Protein AF-A0A9P6PYX2-F1 (afdb_monomer)

Sequence (167 aa):
MPRIVSRSTISSSDNQEEARGGLHSYYCLCSEFLLVIDTTLDALPRRQSDNAYIVANATRTYNLHAARGDDKIVKRGEDKFEKQYRLYCQRCNAWIAYEVTPHLKGGPYTYIVQGALSEVQGVPHEDWELDLKGEIVSRQQAGPSNKEERAMDVDQDIGSSSSSSQR

InterPro domains:
  IPR029704 STEEP-like [PTHR46355] (1-126)
  IPR057965 STEEP1 domain [PF25809] (20-125)

Mean predicted aligned error: 15.38 Å

Organism: NCBI:txid1343610

Structure (mmCIF, N/CA/C/O backbone):
data_AF-A0A9P6PYX2-F1
#
_entry.id   AF-A0A9P6PYX2-F1
#
loop_
_atom_site.group_PDB
_atom_site.id
_atom_site.type_symbol
_atom_site.label_atom_id
_atom_site.label_alt_id
_atom_site.label_comp_id
_atom_site.label_asym_id
_atom_site.label_entity_id
_atom_site.label_seq_id
_atom_site.pdbx_PDB_ins_code
_atom_site.Cartn_x
_atom_site.Cartn_y
_atom_site.Cartn_z
_atom_site.occupancy
_atom_site.B_iso_or_equiv
_atom_site.auth_seq_id
_atom_site.auth_comp_id
_atom_site.auth_asym_id
_atom_site.auth_atom_id
_atom_site.pdbx_PDB_model_num
ATOM 1 N N . MET A 1 1 ? 2.022 3.613 -55.254 1.00 55.16 1 MET A N 1
ATOM 2 C CA . MET A 1 1 ? 1.574 2.933 -54.017 1.00 55.16 1 MET A CA 1
ATOM 3 C C . MET A 1 1 ? 2.677 3.060 -52.976 1.00 55.16 1 MET A C 1
ATOM 5 O O . MET A 1 1 ? 3.760 2.548 -53.244 1.00 55.16 1 MET A O 1
ATOM 9 N N . PRO A 1 2 ? 2.483 3.772 -51.854 1.00 58.81 2 PRO A N 1
ATOM 10 C CA . PRO A 1 2 ? 3.523 3.876 -50.838 1.00 58.81 2 PRO A CA 1
ATOM 11 C C . PRO A 1 2 ? 3.524 2.613 -49.967 1.00 58.81 2 PRO A C 1
ATOM 13 O O . PRO A 1 2 ? 2.477 2.174 -49.492 1.00 58.81 2 PRO A O 1
ATOM 16 N N . ARG A 1 3 ? 4.699 2.000 -49.791 1.00 53.25 3 ARG A N 1
ATOM 17 C CA . ARG A 1 3 ? 4.885 0.833 -48.922 1.00 53.25 3 ARG A CA 1
ATOM 18 C C . ARG A 1 3 ? 4.866 1.274 -47.461 1.00 53.25 3 ARG A C 1
ATOM 20 O O . ARG A 1 3 ? 5.704 2.066 -47.042 1.00 53.25 3 ARG A O 1
ATOM 27 N N . ILE A 1 4 ? 3.922 0.729 -46.699 1.00 68.12 4 ILE A N 1
ATOM 28 C CA . ILE A 1 4 ? 3.884 0.843 -45.241 1.00 68.12 4 ILE A CA 1
ATOM 29 C C . ILE A 1 4 ? 5.079 0.069 -44.679 1.00 68.12 4 ILE A C 1
ATOM 31 O O . ILE A 1 4 ? 5.189 -1.138 -44.879 1.00 68.12 4 ILE A O 1
ATOM 35 N N . VAL A 1 5 ? 5.967 0.771 -43.978 1.00 58.06 5 VAL A N 1
ATOM 36 C CA . VAL A 1 5 ? 6.974 0.168 -43.103 1.00 58.06 5 VAL A CA 1
ATOM 37 C C . VAL A 1 5 ? 6.553 0.434 -41.664 1.00 58.06 5 VAL A C 1
ATOM 39 O O . VAL A 1 5 ? 6.601 1.562 -41.176 1.00 58.06 5 VAL A O 1
ATOM 42 N N . SER A 1 6 ? 6.077 -0.611 -40.995 1.00 58.91 6 SER A N 1
ATOM 43 C CA . SER A 1 6 ? 5.749 -0.595 -39.574 1.00 58.91 6 SER A CA 1
ATOM 44 C C . SER A 1 6 ? 7.029 -0.393 -38.764 1.00 58.91 6 SER A C 1
ATOM 46 O O . SER A 1 6 ? 7.849 -1.300 -38.642 1.00 58.91 6 SER A O 1
ATOM 48 N N . ARG A 1 7 ? 7.215 0.812 -38.218 1.00 58.81 7 ARG A N 1
ATOM 49 C CA . ARG A 1 7 ? 8.241 1.091 -37.209 1.00 58.81 7 ARG A CA 1
ATOM 50 C C . ARG A 1 7 ? 7.733 0.601 -35.856 1.00 58.81 7 ARG A C 1
ATOM 52 O O . ARG A 1 7 ? 7.119 1.360 -35.117 1.00 58.81 7 ARG A O 1
ATOM 59 N N . SER A 1 8 ? 7.951 -0.671 -35.544 1.00 62.66 8 SER A N 1
ATOM 60 C CA . SER A 1 8 ? 7.791 -1.170 -34.179 1.00 62.66 8 SER A CA 1
ATOM 61 C C . SER A 1 8 ? 9.025 -0.772 -33.371 1.00 62.66 8 SER A C 1
ATOM 63 O O . SER A 1 8 ? 10.095 -1.354 -33.540 1.00 62.66 8 SER A O 1
ATOM 65 N N . THR A 1 9 ? 8.904 0.240 -32.515 1.00 64.12 9 THR A N 1
ATOM 66 C CA . THR A 1 9 ? 9.881 0.486 -31.450 1.00 64.12 9 THR A CA 1
ATOM 67 C C . THR A 1 9 ? 9.703 -0.596 -30.394 1.00 64.12 9 THR A C 1
ATOM 69 O O . THR A 1 9 ? 8.728 -0.584 -29.645 1.00 64.12 9 THR A O 1
ATOM 72 N N . ILE A 1 10 ? 10.620 -1.558 -30.377 1.00 56.12 10 ILE A N 1
ATOM 73 C CA . ILE A 1 10 ? 10.707 -2.574 -29.331 1.00 56.12 10 ILE A CA 1
ATOM 74 C C . ILE A 1 10 ? 11.452 -1.924 -28.164 1.00 56.12 10 ILE A C 1
ATOM 76 O O . ILE A 1 10 ? 12.624 -1.579 -28.295 1.00 56.12 10 ILE A O 1
ATOM 80 N N . SER A 1 11 ? 10.751 -1.700 -27.054 1.00 46.09 11 SER A N 1
ATOM 81 C CA . SER A 1 11 ? 11.370 -1.300 -25.791 1.00 46.09 11 SER A CA 1
ATOM 82 C C . SER A 1 11 ? 11.855 -2.567 -25.095 1.00 46.09 11 SER A C 1
ATOM 84 O O . SER A 1 11 ? 11.067 -3.263 -24.462 1.00 46.09 11 SER A O 1
ATOM 86 N N . SER A 1 12 ? 13.132 -2.896 -25.270 1.00 50.38 12 SER A N 1
ATOM 87 C CA . SER A 1 12 ? 13.793 -3.948 -24.499 1.00 50.38 12 SER A CA 1
ATOM 88 C C . SER A 1 12 ? 14.076 -3.409 -23.097 1.00 50.38 12 SER A C 1
ATOM 90 O O . SER A 1 12 ? 14.834 -2.453 -22.949 1.00 50.38 12 SER A O 1
ATOM 92 N N . SER A 1 13 ? 13.439 -3.982 -22.079 1.00 49.81 13 SER A N 1
ATOM 93 C CA . SER A 1 13 ? 13.708 -3.657 -20.677 1.00 49.81 13 SER A CA 1
ATOM 94 C C . SER A 1 13 ? 14.998 -4.343 -20.226 1.00 49.81 13 SER A C 1
ATOM 96 O O . SER A 1 13 ? 14.948 -5.400 -19.601 1.00 49.81 13 SER A O 1
ATOM 98 N N . ASP A 1 14 ? 16.150 -3.762 -20.565 1.00 50.94 14 ASP A N 1
ATOM 99 C CA . ASP A 1 14 ? 17.393 -4.075 -19.861 1.00 50.94 14 ASP A CA 1
ATOM 100 C C . ASP A 1 14 ? 17.328 -3.434 -18.472 1.00 50.94 14 ASP A C 1
ATOM 102 O O . ASP A 1 14 ? 17.266 -2.214 -18.312 1.00 50.94 14 ASP A O 1
ATOM 106 N N . ASN A 1 15 ? 17.279 -4.304 -17.467 1.00 58.16 15 ASN A N 1
ATOM 107 C CA . ASN A 1 15 ? 17.136 -3.990 -16.055 1.00 58.16 15 ASN A CA 1
ATOM 108 C C . ASN A 1 15 ? 18.487 -3.540 -15.468 1.00 58.16 15 ASN A C 1
ATOM 110 O O . ASN A 1 15 ? 19.107 -4.258 -14.686 1.00 58.16 15 ASN A O 1
ATOM 114 N N . GLN A 1 16 ? 18.980 -2.379 -15.901 1.00 51.31 16 GLN A N 1
ATOM 115 C CA . GLN A 1 16 ? 20.076 -1.672 -15.236 1.00 51.31 16 GLN A CA 1
ATOM 116 C C . GLN A 1 16 ? 19.571 -0.313 -14.755 1.00 51.31 16 GLN A C 1
ATOM 118 O O . GLN A 1 16 ? 19.615 0.697 -15.458 1.00 51.31 16 GLN A O 1
ATOM 123 N N . GLU A 1 17 ? 19.050 -0.328 -13.530 1.00 65.06 17 GLU A N 1
ATOM 124 C CA . GLU A 1 17 ? 18.946 0.839 -12.665 1.00 65.06 17 GLU A CA 1
ATOM 125 C C . GLU A 1 17 ? 20.325 1.501 -12.563 1.00 65.06 17 GLU A C 1
ATOM 127 O O . GLU A 1 17 ? 21.295 0.803 -12.307 1.00 65.06 17 GLU A O 1
ATOM 132 N N . GLU A 1 18 ? 20.415 2.813 -12.800 1.00 50.19 18 GLU A N 1
ATOM 133 C CA . GLU A 1 18 ? 21.115 3.781 -11.941 1.00 50.19 18 GLU A CA 1
ATOM 134 C C . GLU A 1 18 ? 20.853 5.221 -12.449 1.00 50.19 18 GLU A C 1
ATOM 136 O O . GLU A 1 18 ? 21.082 5.577 -13.606 1.00 50.19 18 GLU A O 1
ATOM 141 N N . ALA A 1 19 ? 20.395 6.075 -11.527 1.00 47.84 19 ALA A N 1
ATOM 142 C CA . ALA A 1 19 ? 20.586 7.531 -11.529 1.00 47.84 19 ALA A CA 1
ATOM 143 C C . ALA A 1 19 ? 19.762 8.445 -12.467 1.00 47.84 19 ALA A C 1
ATOM 145 O O . ALA A 1 19 ? 20.271 9.480 -12.906 1.00 47.84 19 ALA A O 1
ATOM 146 N N . ARG A 1 20 ? 18.458 8.198 -12.665 1.00 45.41 20 ARG A N 1
ATOM 147 C CA . ARG A 1 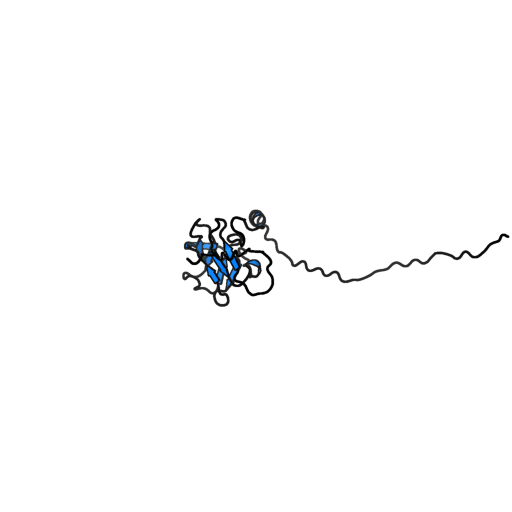20 ? 17.474 9.279 -12.928 1.00 45.41 20 ARG A CA 1
ATOM 148 C C . ARG A 1 20 ? 16.164 8.943 -12.230 1.00 45.41 20 ARG A C 1
ATOM 150 O O . ARG A 1 20 ? 15.645 7.868 -12.480 1.00 45.41 20 ARG A O 1
ATOM 157 N N . GLY A 1 21 ? 15.661 9.838 -11.374 1.00 62.34 21 GLY A N 1
ATOM 158 C CA . GLY A 1 21 ? 14.433 9.655 -10.584 1.00 62.34 21 GLY A CA 1
ATOM 159 C C . GLY A 1 21 ? 13.274 9.100 -11.414 1.00 62.34 21 GLY A C 1
ATOM 160 O O . GLY A 1 21 ? 12.592 9.846 -12.116 1.00 62.34 21 GLY A O 1
ATOM 161 N N . GLY A 1 22 ? 13.120 7.780 -11.363 1.00 77.38 22 GLY A N 1
ATOM 162 C CA . GLY A 1 22 ? 12.158 7.009 -1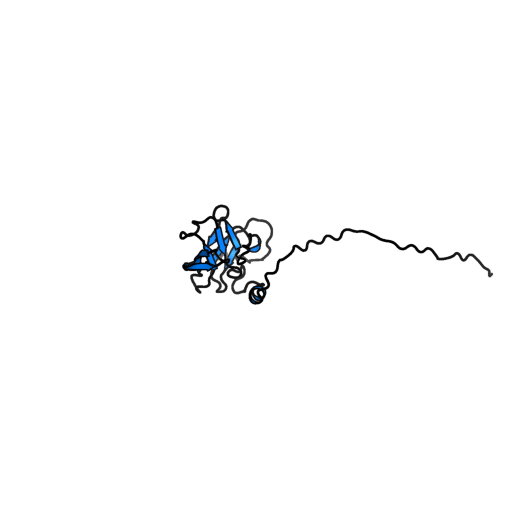2.130 1.00 77.38 22 GLY A CA 1
ATOM 163 C C . GLY A 1 22 ? 10.961 6.657 -11.264 1.00 77.38 22 G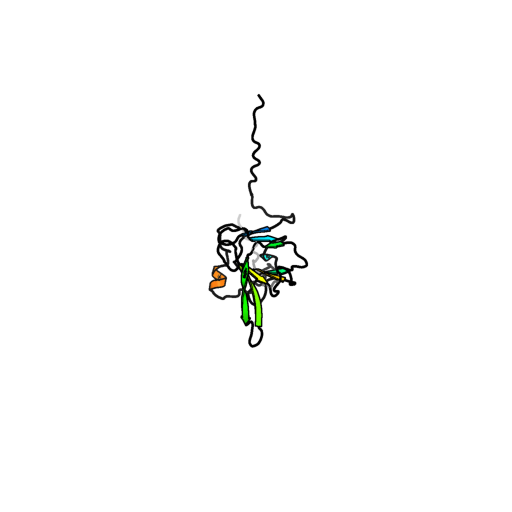LY A C 1
ATOM 164 O O . GLY A 1 22 ? 11.058 6.552 -10.045 1.00 77.38 22 GLY A O 1
ATOM 165 N N . LEU A 1 23 ? 9.810 6.499 -11.905 1.00 90.81 23 LEU A N 1
ATOM 166 C CA . LEU A 1 23 ? 8.630 5.962 -11.244 1.00 90.81 23 LEU A CA 1
ATOM 167 C C . LEU A 1 23 ? 8.779 4.442 -11.144 1.00 90.81 23 LEU A C 1
ATOM 169 O O . LEU A 1 23 ? 8.900 3.766 -12.163 1.00 90.81 23 LEU A O 1
ATOM 173 N N . HIS A 1 24 ? 8.732 3.916 -9.926 1.00 93.25 24 HIS A N 1
ATOM 174 C CA . HIS A 1 24 ? 8.768 2.486 -9.649 1.00 93.25 24 HIS A CA 1
ATOM 175 C C . HIS A 1 24 ? 7.356 1.917 -9.682 1.00 93.25 24 HIS A C 1
ATOM 177 O O . HIS A 1 24 ? 6.434 2.502 -9.110 1.00 93.25 24 HIS A O 1
ATOM 183 N N . SER A 1 25 ? 7.193 0.784 -10.358 1.00 94.50 25 SER A N 1
ATOM 184 C CA . SER A 1 25 ? 5.909 0.113 -10.554 1.00 94.50 25 SER A CA 1
ATOM 185 C C . SER A 1 25 ? 5.888 -1.213 -9.811 1.00 94.50 25 SER A C 1
ATOM 187 O O . SER A 1 25 ? 6.783 -2.030 -9.990 1.00 94.50 25 SER A O 1
ATOM 189 N N . TYR A 1 26 ? 4.839 -1.445 -9.029 1.00 95.44 26 TYR A N 1
ATOM 190 C CA . TYR A 1 26 ? 4.682 -2.650 -8.229 1.00 95.44 26 TYR A CA 1
ATOM 191 C C . TYR A 1 26 ? 3.374 -3.370 -8.523 1.00 95.44 26 TYR A C 1
ATOM 193 O O . TYR A 1 26 ? 2.313 -2.767 -8.746 1.00 95.44 26 TYR A O 1
ATOM 201 N N . TYR A 1 27 ? 3.460 -4.690 -8.446 1.00 95.44 27 TYR A N 1
ATOM 202 C CA . TYR A 1 27 ? 2.411 -5.628 -8.781 1.00 95.44 27 TYR A CA 1
ATOM 203 C C . TYR A 1 27 ? 2.011 -6.452 -7.559 1.00 95.44 27 TYR A C 1
ATOM 205 O O . TYR A 1 27 ? 2.795 -6.692 -6.648 1.00 95.44 27 TYR A O 1
ATOM 213 N N . CYS A 1 28 ? 0.763 -6.904 -7.547 1.00 94.12 28 CYS A N 1
ATOM 214 C CA . CYS A 1 28 ? 0.302 -7.944 -6.640 1.00 94.12 28 CYS A CA 1
ATOM 215 C C . CYS A 1 28 ? 0.951 -9.288 -6.995 1.00 94.12 28 CYS A C 1
ATOM 217 O O . CYS A 1 28 ? 1.266 -9.528 -8.159 1.00 94.12 28 CYS A O 1
ATOM 219 N N . LEU A 1 29 ? 0.966 -10.231 -6.050 1.00 90.00 29 LEU A N 1
ATOM 220 C CA . LEU A 1 29 ? 1.307 -11.640 -6.298 1.00 90.00 29 LEU A CA 1
ATOM 221 C C . LEU A 1 29 ? 0.486 -12.274 -7.426 1.00 90.00 29 LEU A C 1
ATOM 223 O O . LEU A 1 29 ? 0.973 -13.139 -8.147 1.00 90.00 29 LEU A O 1
ATOM 227 N N . CYS A 1 30 ? -0.760 -11.829 -7.622 1.00 92.75 30 CYS A N 1
ATOM 228 C CA . CYS A 1 30 ? -1.549 -12.321 -8.744 1.00 92.75 30 CYS A CA 1
ATOM 229 C C . CYS A 1 30 ? -1.065 -11.787 -10.100 1.00 92.75 30 CYS A C 1
ATOM 231 O O . CYS A 1 30 ? -1.512 -12.332 -11.099 1.00 92.75 30 CYS A O 1
ATOM 233 N N . SER A 1 31 ? -0.153 -10.804 -10.151 1.00 93.00 31 SER A N 1
ATOM 234 C CA . SER A 1 31 ? 0.301 -10.000 -11.308 1.00 93.00 31 SER A CA 1
ATOM 235 C C . SER A 1 31 ? -0.646 -8.862 -11.724 1.00 93.00 31 SER A C 1
ATOM 237 O O . SER A 1 31 ? -0.805 -8.580 -12.910 1.00 93.00 31 SER A O 1
ATOM 239 N N . GLU A 1 32 ? -1.383 -8.276 -10.778 1.00 94.44 32 GLU A N 1
ATOM 240 C CA . GLU A 1 32 ? -2.199 -7.069 -11.010 1.00 94.44 32 GLU A CA 1
ATOM 241 C C . GLU A 1 32 ? -1.351 -5.841 -10.697 1.00 94.44 32 GLU A C 1
ATOM 243 O O . GLU A 1 32 ? -0.648 -5.835 -9.690 1.00 94.44 32 GLU A O 1
ATOM 248 N N . PHE A 1 33 ? -1.419 -4.804 -11.520 1.00 95.12 33 PHE A N 1
ATOM 249 C CA . PHE A 1 33 ? -0.695 -3.565 -11.262 1.00 95.12 33 PHE A CA 1
ATOM 250 C C . PHE A 1 33 ? -1.383 -2.759 -10.158 1.00 95.12 33 PHE A C 1
ATOM 252 O O . PHE A 1 33 ? -2.561 -2.424 -10.276 1.00 95.12 33 PHE A O 1
ATOM 259 N N . LEU A 1 34 ? -0.658 -2.450 -9.079 1.00 96.06 34 LEU A N 1
ATOM 260 C CA . LEU A 1 34 ? -1.256 -1.842 -7.891 1.00 96.06 34 LEU A CA 1
ATOM 261 C C . LEU A 1 34 ? -0.647 -0.502 -7.507 1.00 96.06 34 LEU A C 1
ATOM 263 O O . LEU A 1 34 ? -1.403 0.374 -7.106 1.00 96.06 34 LEU A O 1
ATOM 267 N N . LEU A 1 35 ? 0.669 -0.319 -7.589 1.00 96.06 35 LEU A N 1
ATOM 268 C CA . LEU A 1 35 ? 1.314 0.879 -7.051 1.00 96.06 35 LEU A CA 1
ATOM 269 C C . LEU A 1 35 ? 2.327 1.457 -8.031 1.00 96.06 35 LEU A C 1
ATOM 271 O O . LEU A 1 35 ? 3.165 0.735 -8.555 1.00 96.06 35 LEU A O 1
ATOM 275 N N . VAL A 1 36 ? 2.289 2.777 -8.192 1.00 96.44 36 VAL A N 1
ATOM 276 C CA . VAL A 1 36 ? 3.385 3.560 -8.772 1.00 96.44 36 VAL A CA 1
ATOM 277 C C . VAL A 1 36 ? 3.851 4.578 -7.756 1.00 96.44 36 VAL A C 1
ATOM 279 O O . VAL A 1 36 ? 3.012 5.301 -7.218 1.00 96.44 36 VAL A O 1
ATOM 282 N N . ILE A 1 37 ? 5.154 4.669 -7.514 1.00 95.62 37 ILE A N 1
ATOM 283 C CA . ILE A 1 37 ? 5.739 5.600 -6.543 1.00 95.62 37 ILE A CA 1
ATOM 284 C C . ILE A 1 37 ? 7.096 6.130 -7.025 1.00 95.62 37 ILE A C 1
ATOM 286 O O . ILE A 1 37 ? 7.775 5.507 -7.832 1.00 95.62 37 ILE A O 1
ATOM 290 N N . ASP A 1 38 ? 7.480 7.302 -6.532 1.00 93.50 38 ASP A N 1
ATOM 291 C CA . ASP A 1 38 ? 8.727 8.011 -6.847 1.00 93.50 38 ASP A CA 1
ATOM 292 C C . ASP A 1 38 ? 10.007 7.410 -6.231 1.00 93.50 38 ASP A C 1
ATOM 294 O O . ASP A 1 38 ? 11.092 7.968 -6.390 1.00 93.50 38 ASP A O 1
ATOM 298 N N . THR A 1 39 ? 9.901 6.307 -5.490 1.00 92.56 39 THR A N 1
ATOM 299 C CA . THR A 1 39 ? 11.017 5.696 -4.760 1.00 92.56 39 THR A CA 1
ATOM 300 C C . THR A 1 39 ? 10.844 4.185 -4.646 1.00 92.56 39 THR A C 1
ATOM 302 O O . THR A 1 39 ? 9.736 3.669 -4.809 1.00 92.56 39 THR A O 1
ATOM 305 N N . THR A 1 40 ? 11.917 3.464 -4.336 1.00 92.50 40 THR A N 1
ATOM 306 C CA . THR A 1 40 ? 11.831 2.029 -4.065 1.00 92.50 40 THR A CA 1
ATOM 307 C C . THR A 1 40 ? 11.127 1.760 -2.730 1.00 92.50 40 THR A C 1
ATOM 309 O O . THR A 1 40 ? 11.217 2.568 -1.801 1.00 92.50 40 THR A O 1
ATOM 312 N N . LEU A 1 41 ? 10.421 0.629 -2.596 1.00 91.75 41 LEU A N 1
ATOM 313 C CA . LEU A 1 41 ? 9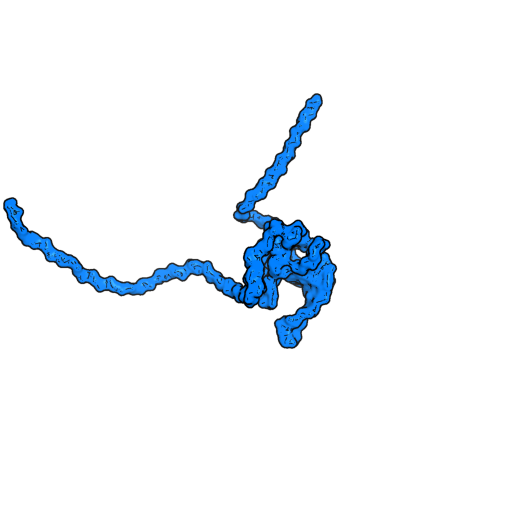.754 0.275 -1.335 1.00 91.75 41 LEU A CA 1
ATOM 314 C C . LEU A 1 41 ? 10.761 0.145 -0.185 1.00 91.75 41 LEU A C 1
ATOM 316 O O . LEU A 1 41 ? 10.473 0.591 0.921 1.00 91.75 41 LEU A O 1
ATOM 320 N N . ASP A 1 42 ? 11.965 -0.365 -0.438 1.00 89.88 42 ASP A N 1
ATOM 321 C CA . ASP A 1 42 ? 12.989 -0.531 0.602 1.00 89.88 42 ASP A CA 1
ATOM 322 C C . ASP A 1 42 ? 13.618 0.776 1.089 1.00 89.88 42 ASP A C 1
ATOM 324 O O . ASP A 1 42 ? 14.133 0.828 2.206 1.00 89.88 42 ASP A O 1
ATOM 328 N N . ALA A 1 43 ? 13.527 1.853 0.305 1.00 91.81 43 ALA A N 1
ATOM 329 C CA . ALA A 1 43 ? 13.918 3.188 0.749 1.00 91.81 43 ALA A CA 1
ATOM 330 C C . ALA A 1 43 ? 12.864 3.846 1.661 1.00 91.81 43 ALA A C 1
ATOM 332 O O . ALA A 1 43 ? 13.126 4.893 2.264 1.00 91.81 43 ALA A O 1
ATOM 333 N N . LEU A 1 44 ? 11.659 3.272 1.766 1.00 93.69 44 LEU A N 1
ATOM 334 C CA . LEU A 1 44 ? 10.620 3.784 2.652 1.00 93.69 44 LEU A CA 1
ATOM 335 C C . LEU A 1 44 ? 10.883 3.379 4.109 1.00 93.69 44 LEU A C 1
ATOM 337 O O . LEU A 1 44 ? 11.308 2.256 4.389 1.00 93.69 44 LEU A O 1
ATOM 341 N N . PRO A 1 45 ? 10.563 4.259 5.075 1.00 94.94 45 PRO A N 1
ATOM 342 C CA . PRO A 1 45 ? 10.624 3.891 6.479 1.00 94.94 45 PRO A CA 1
ATOM 343 C C . PRO A 1 45 ? 9.622 2.770 6.777 1.00 94.94 45 PRO A C 1
ATOM 345 O O . PRO A 1 45 ? 8.479 2.800 6.314 1.00 94.94 45 PRO A O 1
ATOM 348 N N . ARG A 1 46 ? 10.043 1.797 7.587 1.00 93.94 46 ARG A N 1
ATOM 349 C CA . ARG A 1 46 ? 9.189 0.694 8.040 1.00 93.94 46 ARG A CA 1
ATOM 350 C C . ARG A 1 46 ? 8.630 0.960 9.431 1.00 93.94 46 ARG A C 1
ATOM 352 O O . ARG A 1 46 ? 9.285 1.549 10.294 1.00 93.94 46 ARG A O 1
ATOM 359 N N . ARG A 1 47 ? 7.397 0.519 9.659 1.00 91.44 47 ARG A N 1
ATOM 360 C CA . ARG A 1 47 ? 6.709 0.661 10.941 1.00 91.44 47 ARG A CA 1
ATOM 361 C C . ARG A 1 47 ? 7.128 -0.441 11.914 1.00 91.44 47 ARG A C 1
ATOM 363 O O . ARG A 1 47 ? 7.088 -1.611 11.578 1.00 91.44 47 ARG A O 1
ATOM 370 N N . GLN A 1 48 ? 7.434 -0.095 13.162 1.00 87.81 48 GLN A N 1
ATOM 371 C CA . GLN A 1 48 ? 7.922 -1.071 14.153 1.00 87.81 48 GLN A CA 1
ATOM 372 C C . GLN A 1 48 ? 6.890 -2.130 14.587 1.00 87.81 48 GLN A C 1
ATOM 374 O O . GLN A 1 48 ? 7.271 -3.189 15.067 1.00 87.81 48 GLN A O 1
ATOM 379 N N . SER A 1 49 ? 5.589 -1.856 14.461 1.00 87.25 49 SER A N 1
ATOM 380 C CA . SER A 1 49 ? 4.530 -2.737 14.980 1.00 87.25 49 SER A CA 1
ATOM 381 C C . SER A 1 49 ? 4.212 -3.949 14.107 1.00 87.25 49 SER A C 1
ATOM 383 O O . SER A 1 49 ? 3.706 -4.947 14.605 1.00 87.25 49 SER A O 1
ATOM 385 N N . ASP A 1 50 ? 4.379 -3.808 12.799 1.00 87.25 50 ASP A N 1
ATOM 386 C CA . ASP A 1 50 ? 3.923 -4.747 11.765 1.00 87.25 50 ASP A CA 1
ATOM 387 C C . ASP A 1 50 ? 4.781 -4.691 10.502 1.00 87.25 50 ASP A C 1
ATOM 389 O O . ASP A 1 50 ? 4.398 -5.242 9.477 1.00 87.25 50 ASP A O 1
ATOM 393 N N . ASN A 1 51 ? 5.917 -3.992 10.564 1.00 89.88 51 ASN A N 1
ATOM 394 C CA . ASN A 1 51 ? 6.896 -3.865 9.489 1.00 89.88 51 ASN A CA 1
ATOM 395 C C . ASN A 1 51 ? 6.335 -3.336 8.154 1.00 89.88 51 ASN A C 1
ATOM 397 O O . ASN A 1 51 ? 6.979 -3.447 7.114 1.00 89.88 51 ASN A O 1
ATOM 401 N N . ALA A 1 52 ? 5.152 -2.715 8.187 1.00 93.62 52 ALA A N 1
ATOM 402 C CA . ALA A 1 52 ? 4.527 -2.109 7.022 1.00 93.62 52 ALA A CA 1
ATOM 403 C C . ALA A 1 52 ? 5.361 -0.922 6.517 1.00 93.62 52 ALA A C 1
ATOM 405 O O . ALA A 1 52 ? 5.868 -0.121 7.314 1.00 93.62 52 ALA A O 1
ATOM 406 N N . TYR A 1 53 ? 5.465 -0.775 5.197 1.00 95.75 53 TYR A N 1
ATOM 407 C CA . TYR A 1 53 ? 6.119 0.378 4.584 1.00 95.75 53 TYR A CA 1
ATOM 408 C C . TYR A 1 53 ? 5.242 1.620 4.752 1.00 95.75 53 TYR A C 1
ATOM 410 O O . TYR A 1 53 ? 4.038 1.590 4.483 1.00 95.75 53 TYR A O 1
ATOM 418 N N . ILE A 1 54 ? 5.843 2.720 5.200 1.00 96.69 54 ILE A N 1
ATOM 419 C CA . ILE A 1 54 ? 5.140 3.970 5.479 1.00 96.69 54 ILE A CA 1
ATOM 420 C C . ILE A 1 54 ? 5.298 4.911 4.284 1.00 96.69 54 ILE A C 1
ATOM 422 O O . ILE A 1 54 ? 6.385 5.429 4.017 1.00 96.69 54 ILE A O 1
ATOM 426 N N . VAL A 1 55 ? 4.190 5.191 3.600 1.00 96.44 55 VAL A N 1
ATOM 427 C CA . VAL A 1 55 ? 4.124 6.196 2.535 1.00 96.44 55 VAL A CA 1
ATOM 428 C C . VAL A 1 55 ? 3.532 7.483 3.098 1.00 96.44 55 VAL A C 1
ATOM 430 O O . VAL A 1 55 ? 2.412 7.491 3.602 1.00 96.44 55 VAL A O 1
ATOM 433 N N . ALA A 1 56 ? 4.284 8.581 3.023 1.00 95.69 56 ALA A N 1
ATOM 434 C CA . ALA A 1 56 ? 3.828 9.898 3.458 1.00 95.69 56 ALA A CA 1
ATOM 435 C C . ALA A 1 56 ? 2.990 10.577 2.365 1.00 95.69 56 ALA A C 1
ATOM 437 O O . ALA A 1 56 ? 3.514 10.979 1.328 1.00 95.69 56 ALA A O 1
ATOM 438 N N . ASN A 1 57 ? 1.693 10.745 2.623 1.00 94.62 57 ASN A N 1
ATOM 439 C CA . ASN A 1 57 ? 0.721 11.247 1.646 1.00 94.62 57 ASN A CA 1
ATOM 440 C C . ASN A 1 57 ? 0.926 12.721 1.281 1.00 94.62 57 ASN A C 1
ATOM 442 O O . ASN A 1 57 ? 0.551 13.139 0.191 1.00 94.62 57 ASN A O 1
ATOM 446 N N . ALA A 1 58 ? 1.512 13.507 2.187 1.00 92.25 58 ALA A N 1
ATOM 447 C CA . ALA A 1 58 ? 1.746 14.933 1.972 1.00 92.25 58 ALA A CA 1
ATOM 448 C C . ALA A 1 58 ? 3.009 15.229 1.148 1.00 92.25 58 ALA A C 1
ATOM 450 O O . ALA A 1 58 ? 3.073 16.258 0.484 1.00 92.25 58 ALA A O 1
ATOM 451 N N . THR A 1 59 ? 4.027 14.365 1.218 1.00 92.38 59 THR A N 1
ATOM 452 C CA . THR A 1 59 ? 5.343 14.631 0.614 1.00 92.38 59 THR A CA 1
ATOM 453 C C . THR A 1 59 ? 5.615 13.801 -0.630 1.00 92.38 59 THR A C 1
ATOM 455 O O . THR A 1 59 ? 6.368 14.253 -1.488 1.00 92.38 59 THR A O 1
ATOM 458 N N . ARG A 1 60 ? 5.027 12.604 -0.742 1.00 90.38 60 ARG A N 1
ATOM 459 C CA . ARG A 1 60 ? 5.286 11.682 -1.852 1.00 90.38 60 ARG A CA 1
ATOM 460 C C . ARG A 1 60 ? 4.146 11.663 -2.849 1.00 90.38 60 ARG A C 1
ATOM 462 O O . ARG A 1 60 ? 2.973 11.638 -2.478 1.00 90.38 60 ARG A O 1
ATOM 469 N N . THR A 1 61 ? 4.507 11.576 -4.124 1.00 91.81 61 THR A N 1
ATOM 470 C CA . THR A 1 61 ? 3.539 11.362 -5.200 1.00 91.81 61 THR A CA 1
ATOM 471 C C . THR A 1 61 ? 3.499 9.882 -5.540 1.00 91.81 61 THR A C 1
ATOM 473 O O . THR A 1 61 ? 4.495 9.299 -5.958 1.00 91.81 61 THR A O 1
ATOM 476 N N . TYR A 1 62 ? 2.335 9.267 -5.361 1.00 95.38 62 TYR A N 1
ATOM 477 C CA . TYR A 1 62 ? 2.124 7.865 -5.698 1.00 95.38 62 TYR A CA 1
ATOM 478 C C . TYR A 1 62 ? 0.674 7.621 -6.120 1.00 95.38 62 TYR A C 1
ATOM 480 O O . TYR A 1 62 ? -0.239 8.360 -5.730 1.00 95.38 62 TYR A O 1
ATOM 488 N N . ASN A 1 63 ? 0.443 6.564 -6.891 1.00 95.38 63 ASN A N 1
ATOM 489 C CA . ASN A 1 63 ? -0.889 6.103 -7.266 1.00 95.38 63 ASN A CA 1
ATOM 490 C C . ASN A 1 63 ? -1.083 4.654 -6.818 1.00 95.38 63 ASN A C 1
ATOM 492 O O . ASN A 1 63 ? -0.248 3.816 -7.131 1.00 95.38 63 ASN A O 1
ATOM 496 N N . LEU A 1 64 ? -2.164 4.381 -6.081 1.00 95.56 64 LEU A N 1
ATOM 497 C CA . LEU A 1 64 ? -2.475 3.067 -5.521 1.00 95.56 64 LEU A CA 1
ATOM 498 C C . LEU A 1 64 ? -3.850 2.610 -6.024 1.00 95.56 64 LEU A C 1
ATOM 500 O O . LEU A 1 64 ? -4.879 3.175 -5.652 1.00 95.56 64 LEU A O 1
ATOM 504 N N . HIS A 1 65 ? -3.862 1.566 -6.842 1.00 95.31 65 HIS A N 1
ATOM 505 C CA . HIS A 1 65 ? -5.040 0.944 -7.437 1.00 95.31 65 HIS A CA 1
ATOM 506 C C . HIS A 1 65 ? -5.584 -0.182 -6.548 1.00 95.31 65 HIS A C 1
ATOM 508 O O . HIS A 1 65 ? -5.554 -1.353 -6.910 1.00 95.31 65 HIS A O 1
ATOM 514 N N . ALA A 1 66 ? -6.098 0.163 -5.368 1.00 94.62 66 ALA A N 1
ATOM 515 C CA . ALA A 1 66 ? -6.668 -0.806 -4.432 1.00 94.62 66 ALA A CA 1
ATOM 516 C C . ALA A 1 66 ? -8.153 -0.531 -4.139 1.00 94.62 66 ALA A C 1
ATOM 518 O O . ALA A 1 66 ? -8.607 0.613 -4.123 1.00 94.62 66 ALA A O 1
ATOM 519 N N . ALA A 1 67 ? -8.917 -1.598 -3.911 1.00 95.19 67 ALA A N 1
ATOM 520 C CA . ALA A 1 67 ? -10.309 -1.559 -3.483 1.00 95.19 67 ALA A CA 1
ATOM 521 C C . ALA A 1 67 ? -10.396 -1.274 -1.990 1.00 95.19 67 ALA A C 1
ATOM 523 O O . ALA A 1 67 ? -9.628 -1.825 -1.205 1.00 95.19 67 ALA A O 1
ATOM 524 N N . ARG A 1 68 ? -11.385 -0.492 -1.569 1.00 94.50 68 ARG A N 1
ATOM 525 C CA . ARG A 1 68 ? -11.752 -0.445 -0.153 1.00 94.50 68 ARG A CA 1
ATOM 526 C C . ARG A 1 68 ? -12.478 -1.725 0.222 1.00 94.50 68 ARG A C 1
ATOM 528 O O . ARG A 1 68 ? -13.415 -2.106 -0.472 1.00 94.50 68 ARG A O 1
ATOM 535 N N . GLY A 1 69 ? -12.055 -2.352 1.310 1.00 91.06 69 GLY A N 1
ATOM 536 C CA . GLY A 1 69 ? -12.770 -3.480 1.894 1.00 91.06 69 GLY A CA 1
ATOM 537 C C . GLY A 1 69 ? -13.124 -3.208 3.346 1.00 91.06 69 GLY A C 1
ATOM 538 O O . GLY A 1 69 ? -13.500 -2.095 3.704 1.00 91.06 69 GLY A O 1
ATOM 539 N N . ASP A 1 70 ? -12.997 -4.243 4.168 1.00 92.06 70 ASP A N 1
ATOM 540 C CA . ASP A 1 70 ? -13.382 -4.199 5.573 1.00 92.06 70 ASP A CA 1
ATOM 541 C C . ASP A 1 70 ? -12.554 -3.228 6.425 1.00 92.06 70 ASP A C 1
ATOM 543 O O . ASP A 1 70 ? -11.318 -3.211 6.381 1.00 92.06 70 ASP A O 1
ATOM 547 N N . ASP A 1 71 ? -13.247 -2.562 7.343 1.00 93.12 71 ASP A N 1
ATOM 548 C CA . ASP A 1 71 ? -12.640 -1.899 8.490 1.00 93.12 71 ASP A CA 1
ATOM 549 C C . ASP A 1 71 ? -12.368 -2.926 9.598 1.00 93.12 71 ASP A C 1
ATOM 551 O O . ASP A 1 71 ? -13.247 -3.710 9.968 1.00 93.12 71 ASP A O 1
ATOM 555 N N . LYS A 1 72 ? -11.168 -2.909 10.181 1.00 93.69 72 LYS A N 1
ATOM 556 C CA . LYS A 1 72 ? -10.806 -3.755 11.330 1.00 93.69 72 LYS A CA 1
ATOM 557 C C . LYS A 1 72 ? -10.232 -2.906 12.455 1.00 93.69 72 LYS A C 1
ATOM 559 O O . LYS A 1 72 ? -9.575 -1.903 12.209 1.00 93.69 72 LYS A O 1
ATOM 564 N N . ILE A 1 73 ? -10.457 -3.318 13.699 1.00 93.88 73 ILE A N 1
ATOM 565 C CA . ILE A 1 73 ? -9.792 -2.730 14.866 1.00 93.88 73 ILE A CA 1
ATOM 566 C C . ILE A 1 73 ? -8.721 -3.715 15.324 1.00 93.88 73 ILE A C 1
ATOM 568 O O . ILE A 1 73 ? -9.027 -4.869 15.617 1.00 93.88 73 ILE A O 1
ATOM 572 N N . VAL A 1 74 ? -7.469 -3.267 15.359 1.00 92.00 74 VAL A N 1
ATOM 573 C CA . VAL A 1 74 ? -6.314 -4.079 15.756 1.00 92.00 74 VAL A CA 1
ATOM 574 C C . VAL A 1 74 ? -5.818 -3.626 17.123 1.00 92.00 74 VAL A C 1
ATOM 576 O O . VAL A 1 74 ? -5.631 -2.433 17.365 1.00 92.00 74 VAL A O 1
ATOM 579 N N . LYS A 1 75 ? -5.588 -4.589 18.020 1.00 91.12 75 LYS A N 1
ATOM 580 C CA . LYS A 1 75 ? -4.968 -4.365 19.330 1.00 91.12 75 LYS A CA 1
ATOM 581 C C . LYS A 1 75 ? -3.442 -4.370 19.170 1.00 91.12 75 LYS A C 1
ATOM 583 O O . LYS A 1 75 ? -2.886 -5.327 18.644 1.00 91.12 75 LYS A O 1
ATOM 588 N N . ARG A 1 76 ? -2.766 -3.298 19.592 1.00 85.62 76 ARG A N 1
ATOM 589 C CA . ARG A 1 76 ? -1.305 -3.089 19.445 1.00 85.62 76 ARG A CA 1
ATOM 590 C C . ARG A 1 76 ? -0.527 -3.165 20.764 1.00 85.62 76 ARG A C 1
ATOM 592 O O . ARG A 1 76 ? 0.683 -2.991 20.778 1.00 85.62 76 ARG A O 1
ATOM 599 N N . GLY A 1 77 ? -1.221 -3.380 21.870 1.00 84.06 77 GLY A N 1
ATOM 600 C CA . GLY A 1 77 ? -0.681 -3.456 23.225 1.00 84.06 77 GLY A CA 1
ATOM 601 C C . GLY A 1 77 ? -1.832 -3.660 24.200 1.00 84.06 77 GLY A C 1
ATOM 602 O O . GLY A 1 77 ? -2.950 -3.908 23.755 1.00 84.06 77 GLY A O 1
ATOM 603 N N . GLU A 1 78 ? -1.595 -3.535 25.502 1.00 80.00 78 GLU A N 1
ATOM 604 C CA . GLU A 1 78 ? -2.622 -3.819 26.517 1.00 80.00 78 GLU A CA 1
ATOM 605 C C . GLU A 1 78 ? -3.892 -2.969 26.331 1.00 80.00 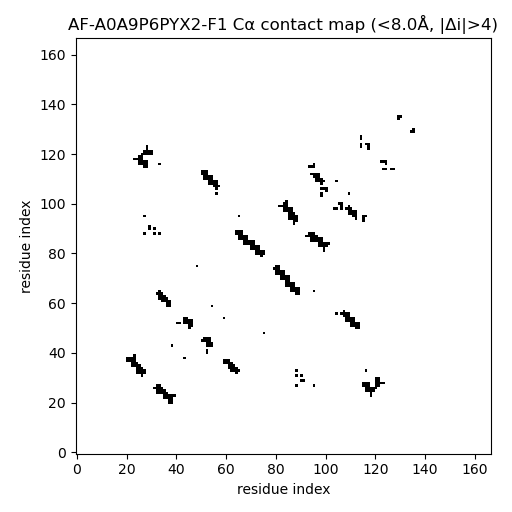78 GLU A C 1
ATOM 607 O O . GLU A 1 78 ? -4.974 -3.554 26.254 1.00 80.00 78 GLU A O 1
ATOM 612 N N . ASP A 1 79 ? -3.735 -1.662 26.067 1.00 84.69 79 ASP A N 1
ATOM 613 C CA . ASP A 1 79 ? -4.844 -0.695 25.928 1.00 84.69 79 ASP A CA 1
ATOM 614 C C . ASP A 1 79 ? -4.808 0.153 24.639 1.00 84.69 79 ASP A C 1
ATOM 616 O O . ASP A 1 79 ? -5.495 1.169 24.516 1.00 84.69 79 ASP A O 1
ATOM 620 N N . LYS A 1 80 ? -3.994 -0.226 23.647 1.00 89.00 80 LYS A N 1
ATOM 621 C CA . LYS A 1 80 ? -3.870 0.530 22.388 1.00 89.00 80 LYS A CA 1
ATOM 622 C C . LYS A 1 80 ? -4.637 -0.159 21.269 1.00 89.00 80 LYS A C 1
ATOM 624 O O . LYS A 1 80 ? -4.259 -1.250 20.841 1.00 89.00 80 LYS A O 1
ATOM 629 N N . PHE A 1 81 ? -5.667 0.513 20.764 1.00 90.94 81 PHE A N 1
ATOM 630 C CA . PHE A 1 81 ? -6.465 0.064 19.627 1.00 90.94 81 PHE A CA 1
ATOM 631 C C . PHE A 1 81 ? -6.280 1.002 18.439 1.00 90.94 81 PHE A C 1
ATOM 633 O O . PHE A 1 81 ? -6.292 2.222 18.581 1.00 90.94 81 PHE A O 1
ATOM 640 N N . GLU A 1 82 ? -6.126 0.419 17.259 1.00 91.94 82 GLU A N 1
ATOM 641 C CA . GLU A 1 82 ? -5.974 1.139 16.002 1.00 91.94 82 GLU A CA 1
ATOM 642 C C . GLU A 1 82 ? -7.080 0.698 15.050 1.00 91.94 82 GLU A C 1
ATOM 644 O O . GLU A 1 82 ? -7.207 -0.491 14.746 1.00 91.94 82 GLU A O 1
ATOM 649 N N . LYS A 1 83 ? -7.885 1.651 14.571 1.00 93.69 83 LYS A N 1
ATOM 650 C CA . LYS A 1 83 ? -8.836 1.379 13.497 1.00 93.69 83 LYS A CA 1
ATOM 651 C C . LYS A 1 83 ? -8.101 1.427 12.158 1.00 93.69 83 LYS A C 1
ATOM 653 O O . LYS A 1 83 ? -7.458 2.422 11.839 1.00 93.69 83 LYS A O 1
ATOM 658 N N . GLN A 1 84 ? -8.222 0.353 11.393 1.00 95.44 84 GLN A N 1
ATOM 659 C CA . GLN A 1 84 ? -7.608 0.164 10.089 1.00 95.44 84 GLN A CA 1
ATOM 660 C C . GLN A 1 84 ? -8.685 0.069 9.017 1.00 95.44 84 GLN A C 1
ATOM 662 O O . GLN A 1 84 ? -9.549 -0.805 9.076 1.00 95.44 84 GLN A O 1
ATOM 667 N N . TYR A 1 85 ? -8.591 0.936 8.020 1.00 96.38 85 TYR A N 1
ATOM 668 C CA . TYR A 1 85 ? -9.379 0.898 6.795 1.00 96.38 85 TYR A CA 1
ATOM 669 C C . TYR A 1 85 ? -8.566 0.131 5.756 1.00 96.38 85 TYR A C 1
ATOM 671 O O . TYR A 1 85 ? -7.587 0.662 5.224 1.00 96.38 85 TYR A O 1
ATOM 679 N N . ARG A 1 86 ? -8.896 -1.146 5.530 1.00 96.12 86 ARG A N 1
ATOM 680 C CA . ARG A 1 86 ? -8.071 -2.024 4.692 1.00 96.12 86 ARG A CA 1
ATOM 681 C C . ARG A 1 86 ? -8.344 -1.819 3.208 1.00 96.12 86 ARG A C 1
ATOM 683 O O . ARG A 1 86 ? -9.480 -1.632 2.769 1.00 96.12 86 ARG A O 1
ATOM 690 N N . LEU A 1 87 ? -7.265 -1.908 2.445 1.00 96.75 87 LEU A N 1
ATOM 691 C CA . LEU A 1 87 ? -7.235 -1.801 1.000 1.00 96.75 87 LEU A CA 1
ATOM 692 C C . LEU A 1 87 ? -6.815 -3.146 0.406 1.00 96.75 87 LEU A C 1
ATOM 694 O O . LEU A 1 87 ? -5.807 -3.729 0.816 1.00 96.75 87 LEU A O 1
ATOM 698 N N . TYR A 1 88 ? -7.593 -3.630 -0.556 1.00 97.19 88 TYR A N 1
ATOM 699 C CA . TYR A 1 88 ? -7.453 -4.952 -1.152 1.00 97.19 88 TYR A CA 1
ATOM 700 C C . TYR A 1 88 ? -7.179 -4.876 -2.653 1.00 97.19 88 TYR A C 1
ATOM 702 O O . TYR A 1 88 ? -7.541 -3.914 -3.327 1.00 97.19 88 TYR A O 1
ATOM 710 N N . CYS A 1 89 ? -6.547 -5.909 -3.200 1.00 96.44 89 CYS A N 1
ATOM 711 C CA . CYS A 1 89 ? -6.396 -6.054 -4.642 1.00 96.44 89 CYS A CA 1
ATOM 712 C C . CYS A 1 89 ? -7.770 -6.263 -5.295 1.00 96.44 89 CYS A C 1
ATOM 714 O O . CYS A 1 89 ? -8.505 -7.158 -4.893 1.00 96.44 89 CYS A O 1
ATOM 716 N N . GLN A 1 90 ? -8.082 -5.503 -6.346 1.00 95.12 90 GLN A N 1
ATOM 717 C CA . GLN A 1 90 ? -9.351 -5.610 -7.087 1.00 95.12 90 GLN A CA 1
ATOM 718 C C . GLN A 1 90 ? -9.547 -6.978 -7.767 1.00 95.12 90 GLN A C 1
ATOM 720 O O . GLN A 1 90 ? -10.673 -7.363 -8.065 1.00 95.12 90 GLN A O 1
ATOM 725 N N . ARG A 1 91 ? -8.452 -7.703 -8.043 1.00 95.06 91 ARG A N 1
ATOM 726 C CA . ARG A 1 91 ? -8.487 -8.969 -8.785 1.00 95.06 91 ARG A CA 1
ATOM 727 C C . ARG A 1 91 ? -8.589 -10.196 -7.888 1.00 95.06 91 ARG A C 1
ATOM 729 O O . ARG A 1 91 ? -9.445 -11.043 -8.108 1.00 95.06 91 ARG A O 1
ATOM 736 N N . CYS A 1 92 ? -7.699 -10.317 -6.904 1.00 95.00 92 CYS A N 1
ATOM 737 C CA . CYS A 1 92 ? -7.624 -11.496 -6.033 1.00 95.00 92 CYS A CA 1
ATOM 738 C C . CYS A 1 92 ? -8.074 -11.238 -4.589 1.00 95.00 92 CYS A C 1
ATOM 740 O O . CYS A 1 92 ? -8.019 -12.155 -3.776 1.00 95.00 92 CYS A O 1
ATOM 742 N N . ASN A 1 93 ? -8.483 -10.010 -4.249 1.00 95.62 93 ASN A N 1
ATOM 743 C CA . ASN A 1 93 ? -8.853 -9.601 -2.890 1.00 95.62 93 ASN A CA 1
ATOM 744 C C . ASN A 1 93 ? -7.757 -9.838 -1.831 1.00 95.62 93 ASN A C 1
ATOM 746 O O . ASN A 1 93 ? -8.055 -9.971 -0.646 1.00 95.62 93 ASN A O 1
ATOM 750 N N . ALA A 1 94 ? -6.479 -9.866 -2.229 1.00 93.94 94 ALA A N 1
ATOM 751 C CA . ALA A 1 94 ? -5.359 -9.881 -1.287 1.00 93.94 94 ALA A CA 1
ATOM 752 C C . ALA A 1 94 ? -5.293 -8.567 -0.494 1.00 93.94 94 ALA A C 1
ATOM 754 O O . ALA A 1 94 ? -5.610 -7.511 -1.037 1.00 93.94 94 ALA A O 1
ATOM 755 N N . TRP A 1 95 ? -4.879 -8.617 0.774 1.00 95.06 95 TRP A N 1
ATOM 756 C CA . TRP A 1 95 ? -4.713 -7.430 1.618 1.00 95.06 95 TRP A CA 1
ATOM 757 C C . TRP A 1 95 ? -3.408 -6.708 1.263 1.00 95.06 95 TRP A C 1
ATOM 759 O O . TRP A 1 95 ? -2.331 -7.268 1.432 1.00 95.06 95 TRP A O 1
ATOM 769 N N . ILE A 1 96 ? -3.512 -5.481 0.749 1.00 96.06 96 ILE A N 1
ATOM 770 C CA . ILE A 1 96 ? -2.378 -4.749 0.160 1.00 96.06 96 ILE A CA 1
ATOM 771 C C . ILE A 1 96 ? -1.877 -3.641 1.072 1.00 96.06 96 ILE A C 1
ATOM 773 O O . ILE A 1 96 ? -0.678 -3.470 1.272 1.00 96.06 96 ILE A O 1
ATOM 777 N N . ALA A 1 97 ? -2.800 -2.845 1.592 1.00 96.62 97 ALA A N 1
ATOM 778 C CA . ALA A 1 97 ? -2.473 -1.659 2.359 1.00 96.62 97 ALA A CA 1
ATOM 779 C C . ALA A 1 97 ? -3.587 -1.357 3.356 1.00 96.62 97 ALA A C 1
ATOM 781 O O . ALA A 1 97 ? -4.643 -1.998 3.364 1.00 96.62 97 ALA A O 1
ATOM 782 N N . TYR A 1 98 ? -3.363 -0.378 4.216 1.00 96.44 98 TYR A N 1
ATOM 783 C CA . TYR A 1 98 ? -4.407 0.176 5.057 1.00 96.44 98 TYR A CA 1
ATOM 784 C C . TYR A 1 98 ? -4.122 1.638 5.404 1.00 96.44 98 TYR A C 1
ATOM 786 O O . TYR A 1 98 ? -2.991 2.122 5.334 1.00 96.44 98 TYR A O 1
ATOM 794 N N . GLU A 1 99 ? -5.176 2.336 5.808 1.00 95.62 99 GLU A N 1
ATOM 795 C CA . GLU A 1 99 ? -5.109 3.699 6.330 1.00 95.62 99 GLU A CA 1
ATOM 796 C C . GLU A 1 99 ? -5.790 3.774 7.698 1.00 95.62 99 GLU A C 1
ATOM 798 O O . GLU A 1 99 ? -6.589 2.911 8.061 1.00 95.62 99 GLU A O 1
ATOM 803 N N . VAL A 1 100 ? -5.477 4.813 8.472 1.00 93.50 100 VAL A N 1
ATOM 804 C CA . VAL A 1 100 ? -6.123 5.079 9.774 1.00 93.50 100 VAL A CA 1
ATOM 805 C C . VAL A 1 100 ? -7.337 6.005 9.611 1.00 93.50 100 VAL A C 1
ATOM 807 O O . VAL A 1 100 ? -8.169 6.128 10.506 1.00 93.50 100 VAL A O 1
ATOM 810 N N . THR A 1 101 ? -7.477 6.643 8.447 1.00 93.19 101 THR A N 1
ATOM 811 C CA . THR A 1 101 ? -8.571 7.564 8.130 1.00 93.19 101 THR A CA 1
ATOM 812 C C . THR A 1 101 ? -9.610 6.939 7.202 1.00 93.19 101 THR A C 1
ATOM 814 O O . THR A 1 101 ? -9.256 6.196 6.289 1.00 93.19 101 THR A O 1
ATOM 817 N N . PRO A 1 102 ? -10.895 7.309 7.347 1.00 89.38 102 PRO A N 1
ATOM 818 C CA . PRO A 1 102 ? -11.971 6.798 6.507 1.00 89.38 102 PRO A CA 1
ATOM 819 C C . PRO A 1 102 ? -11.970 7.370 5.094 1.00 89.38 102 PRO A C 1
ATOM 821 O O . PRO A 1 102 ? -12.774 6.917 4.292 1.00 89.38 102 PRO A O 1
ATOM 824 N N . HIS A 1 103 ? -11.118 8.332 4.742 1.00 87.69 103 HIS A N 1
ATOM 825 C CA . HIS A 1 103 ? -10.995 8.876 3.384 1.00 87.69 103 HIS A CA 1
ATOM 826 C C . HIS A 1 103 ? -9.655 8.460 2.785 1.00 87.69 103 HIS A C 1
ATOM 828 O O . HIS A 1 103 ? -8.651 8.516 3.488 1.00 87.69 103 HIS A O 1
ATOM 834 N N . LEU A 1 104 ? -9.667 8.039 1.514 1.00 86.25 104 LEU A N 1
ATOM 835 C CA . LEU A 1 104 ? -8.482 7.546 0.811 1.00 86.25 104 LEU A CA 1
ATOM 836 C C . LEU A 1 104 ? -7.468 8.684 0.695 1.00 86.25 104 LEU A C 1
ATOM 838 O O . LEU A 1 104 ? -7.841 9.764 0.233 1.00 86.25 104 LEU A O 1
ATOM 842 N N . LYS A 1 105 ? -6.222 8.460 1.122 1.00 87.50 105 LYS A N 1
ATOM 843 C CA . LYS A 1 105 ? -5.190 9.507 1.224 1.00 87.50 105 LYS A CA 1
ATOM 844 C C . LYS A 1 105 ? -5.611 10.714 2.077 1.00 87.50 105 LYS A C 1
ATOM 846 O O . LYS A 1 105 ? -5.047 11.795 1.938 1.00 87.50 105 LYS A O 1
ATOM 851 N N . GLY A 1 106 ? -6.610 10.553 2.948 1.00 87.75 106 GLY A N 1
ATOM 852 C CA . GLY A 1 106 ? -7.086 11.620 3.833 1.00 87.75 106 GLY A CA 1
ATOM 853 C C . GLY A 1 106 ? -6.193 11.818 5.059 1.00 87.75 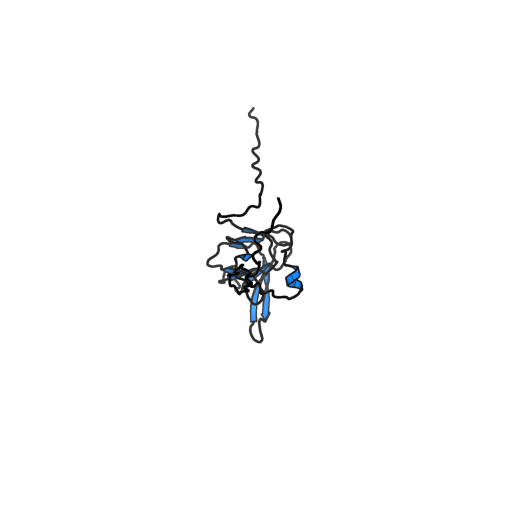106 GLY A C 1
ATOM 854 O O . GLY A 1 106 ? -6.168 12.896 5.645 1.00 87.75 106 GLY A O 1
ATOM 855 N N . GLY A 1 107 ? -5.468 10.772 5.455 1.00 91.88 107 GLY A N 1
ATOM 856 C CA . GLY A 1 107 ? -4.516 10.797 6.557 1.00 91.88 107 GLY A CA 1
ATOM 857 C C . GLY A 1 107 ? -3.097 11.159 6.113 1.00 91.88 107 GLY A C 1
ATOM 858 O O . GLY A 1 107 ? -2.801 11.180 4.918 1.00 91.88 107 GLY A O 1
ATOM 859 N N . PRO A 1 108 ? -2.184 11.387 7.071 1.00 94.31 108 PRO A N 1
ATOM 860 C CA . PRO A 1 108 ? -0.790 11.719 6.772 1.00 94.31 108 PRO A CA 1
ATOM 861 C C . PRO A 1 108 ? -0.020 10.558 6.133 1.00 94.31 108 PRO A C 1
ATOM 863 O O . PRO A 1 108 ? 0.942 10.796 5.401 1.00 94.31 108 PRO A O 1
ATOM 866 N N . TYR A 1 109 ? -0.440 9.317 6.396 1.00 96.31 109 TYR A N 1
ATOM 867 C CA . TYR A 1 109 ? 0.276 8.117 5.986 1.00 96.31 109 TYR A CA 1
ATOM 868 C C . TYR A 1 109 ? -0.659 7.058 5.414 1.00 96.31 109 TYR A C 1
ATOM 870 O O . TYR A 1 109 ? -1.773 6.864 5.910 1.00 96.31 109 TYR A O 1
ATOM 878 N N . THR A 1 110 ? -0.137 6.327 4.438 1.00 96.56 110 THR A N 1
ATOM 879 C CA . THR A 1 110 ? -0.700 5.077 3.932 1.00 96.56 110 THR A CA 1
ATOM 880 C C . THR A 1 110 ? 0.313 3.970 4.187 1.00 96.56 110 THR A C 1
ATOM 882 O O . THR A 1 110 ? 1.504 4.129 3.911 1.00 96.56 110 THR A O 1
ATOM 885 N N . TYR A 1 111 ? -0.149 2.867 4.768 1.00 96.56 111 TYR A N 1
ATOM 886 C CA . TYR A 1 111 ? 0.705 1.764 5.194 1.00 96.56 111 TYR A CA 1
ATOM 887 C C . TYR A 1 111 ? 0.558 0.611 4.211 1.00 96.56 111 TYR A C 1
ATOM 889 O O . TYR A 1 111 ? -0.538 0.075 4.054 1.00 96.56 111 TYR A O 1
ATOM 897 N N . ILE A 1 112 ? 1.645 0.235 3.545 1.00 96.19 112 ILE A N 1
ATOM 898 C CA . ILE A 1 112 ? 1.680 -0.907 2.625 1.00 96.19 112 ILE A CA 1
ATOM 899 C C . ILE A 1 112 ? 2.127 -2.135 3.411 1.00 96.19 112 ILE A C 1
ATOM 901 O O . ILE A 1 112 ? 3.148 -2.104 4.097 1.00 96.19 112 ILE A O 1
ATOM 905 N N . VAL A 1 113 ? 1.357 -3.213 3.311 1.00 94.56 113 VAL A N 1
ATOM 906 C CA . VAL A 1 113 ? 1.652 -4.476 3.989 1.00 94.56 113 VAL A CA 1
ATOM 907 C C . VAL A 1 113 ? 2.924 -5.081 3.392 1.00 94.56 113 VAL A C 1
ATOM 909 O O . VAL A 1 113 ? 3.089 -5.126 2.171 1.00 94.56 113 VAL A O 1
ATOM 912 N N . GLN A 1 114 ? 3.831 -5.538 4.256 1.00 90.69 114 GLN A N 1
ATOM 913 C CA . GLN A 1 114 ? 5.055 -6.213 3.830 1.00 90.69 114 GLN A CA 1
ATOM 914 C C . GLN A 1 114 ? 4.721 -7.437 2.963 1.00 90.69 114 GLN A C 1
ATOM 916 O O . GLN A 1 114 ? 3.772 -8.166 3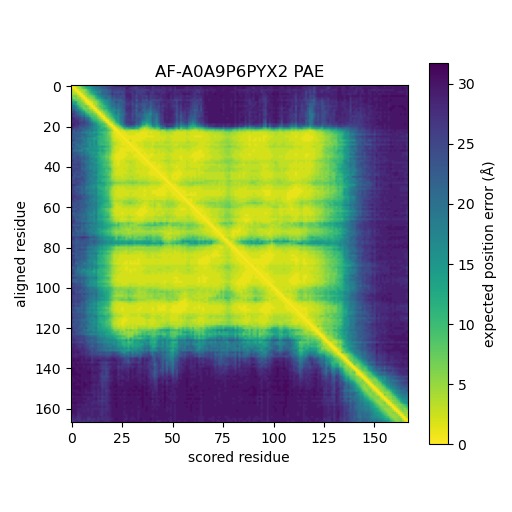.244 1.00 90.69 114 GLN A O 1
ATOM 921 N N . GLY A 1 115 ? 5.476 -7.635 1.880 1.00 88.56 115 GLY A N 1
ATOM 922 C CA . GLY A 1 115 ? 5.317 -8.787 0.986 1.00 88.56 115 GLY A CA 1
ATOM 923 C C . GLY A 1 115 ? 4.056 -8.774 0.112 1.00 88.56 115 GLY A C 1
ATOM 924 O O . GLY A 1 115 ? 3.883 -9.665 -0.717 1.00 88.56 115 GLY A O 1
ATOM 925 N N . ALA A 1 116 ? 3.179 -7.773 0.240 1.00 91.19 116 ALA A N 1
ATOM 926 C CA . ALA A 1 116 ? 1.965 -7.690 -0.573 1.00 91.19 116 ALA A CA 1
ATOM 927 C C . ALA A 1 116 ? 2.225 -7.259 -2.027 1.00 91.19 116 ALA A C 1
ATOM 929 O O . ALA A 1 116 ? 1.392 -7.512 -2.905 1.00 91.19 116 ALA A O 1
ATOM 930 N N . LEU A 1 117 ? 3.356 -6.589 -2.265 1.00 93.00 117 LEU A N 1
ATOM 931 C CA . LEU A 1 117 ? 3.751 -6.009 -3.544 1.00 93.00 117 LEU A CA 1
ATOM 932 C C . LEU A 1 117 ? 5.153 -6.477 -3.952 1.00 93.00 117 LEU A C 1
ATOM 934 O O . LEU A 1 117 ? 6.038 -6.572 -3.105 1.00 93.00 117 LEU A O 1
ATOM 938 N N . SER A 1 118 ? 5.353 -6.709 -5.249 1.00 91.81 118 SER A N 1
ATOM 939 C CA . SER A 1 118 ? 6.640 -7.048 -5.866 1.00 91.81 118 SER A CA 1
ATOM 940 C C . SER A 1 118 ? 6.894 -6.183 -7.101 1.00 91.81 118 SER A C 1
ATOM 942 O O . SER A 1 118 ? 5.961 -5.765 -7.786 1.00 91.81 118 SER A O 1
ATOM 944 N N . GLU A 1 119 ? 8.158 -5.894 -7.399 1.00 90.31 119 GLU A N 1
ATOM 945 C CA . GLU A 1 119 ? 8.533 -5.186 -8.632 1.00 90.31 119 GLU A CA 1
ATOM 946 C C . GLU A 1 119 ? 8.453 -6.111 -9.857 1.00 90.31 119 GLU A C 1
ATOM 948 O O . GLU A 1 119 ? 8.011 -5.711 -10.934 1.00 90.31 119 GLU A O 1
ATOM 953 N N . VAL A 1 120 ? 8.790 -7.391 -9.673 1.00 87.56 120 VAL A N 1
ATOM 954 C CA . VAL A 1 120 ? 8.687 -8.424 -10.708 1.00 87.56 120 VAL A CA 1
ATOM 955 C C . VAL A 1 120 ? 7.334 -9.132 -10.616 1.00 87.56 120 VAL A C 1
ATOM 957 O O . VAL A 1 120 ? 6.916 -9.587 -9.548 1.00 87.56 120 VAL A O 1
ATOM 960 N N . GLN A 1 121 ? 6.639 -9.249 -11.749 1.00 86.25 121 GLN A N 1
ATOM 961 C CA . GLN A 1 121 ? 5.356 -9.950 -11.842 1.00 86.25 121 GLN A CA 1
ATOM 962 C C . GLN A 1 121 ? 5.512 -11.452 -11.577 1.00 86.25 121 GLN A C 1
ATOM 964 O O . GLN A 1 121 ? 6.417 -12.093 -12.106 1.00 86.25 121 GLN A O 1
ATOM 969 N N . GLY A 1 122 ? 4.594 -12.028 -10.798 1.00 74.38 122 GLY A N 1
ATOM 970 C CA . GLY A 1 122 ? 4.508 -13.478 -10.587 1.00 74.38 122 GLY A CA 1
ATOM 971 C C . GLY A 1 122 ? 5.610 -14.086 -9.713 1.00 74.38 122 GLY A C 1
ATOM 972 O O . GLY A 1 122 ? 5.618 -15.302 -9.531 1.00 74.38 122 GLY A O 1
ATOM 973 N N . VAL A 1 123 ? 6.505 -13.269 -9.151 1.00 76.38 123 VAL A N 1
ATOM 974 C CA . VAL A 1 123 ? 7.552 -13.706 -8.221 1.00 76.38 123 VAL A CA 1
ATOM 975 C C . VAL A 1 123 ? 7.214 -13.183 -6.820 1.00 76.38 123 VAL A C 1
ATOM 977 O O . VAL A 1 123 ? 7.049 -11.973 -6.651 1.00 76.38 123 VAL A O 1
ATOM 980 N N . PRO A 1 124 ? 7.065 -14.061 -5.811 1.00 71.56 124 PRO A N 1
ATOM 981 C CA . PRO A 1 124 ? 6.952 -13.641 -4.417 1.00 71.56 124 PRO A CA 1
ATOM 982 C C . PRO A 1 124 ? 8.192 -12.861 -3.964 1.00 71.56 124 PRO A C 1
ATOM 984 O O . PRO A 1 124 ? 9.291 -13.111 -4.447 1.00 71.56 124 PRO A O 1
ATOM 987 N N . HIS A 1 125 ? 8.028 -11.939 -3.015 1.00 70.31 125 HIS A N 1
ATOM 988 C CA . HIS A 1 125 ? 9.158 -11.228 -2.411 1.00 70.31 125 HIS A CA 1
ATOM 989 C C . HIS A 1 125 ? 10.148 -12.215 -1.768 1.00 70.31 125 HIS A C 1
ATOM 991 O O . HIS A 1 125 ? 9.710 -13.135 -1.080 1.00 70.31 125 HIS A O 1
ATOM 997 N N . GLU A 1 126 ? 11.457 -12.011 -1.953 1.00 65.19 126 GLU A N 1
ATOM 998 C CA . GLU A 1 126 ? 12.516 -12.956 -1.550 1.00 65.19 126 GLU A CA 1
ATOM 999 C C . GLU A 1 126 ? 12.451 -13.338 -0.058 1.00 65.19 126 GLU A C 1
ATOM 1001 O O . GLU A 1 126 ? 12.616 -14.504 0.292 1.00 65.19 126 GLU A O 1
ATOM 1006 N N . ASP A 1 127 ? 12.087 -12.391 0.811 1.00 64.12 127 ASP A N 1
ATOM 1007 C CA . ASP A 1 127 ? 12.043 -12.598 2.268 1.00 64.12 127 ASP A CA 1
ATOM 1008 C C . ASP A 1 127 ? 10.733 -13.212 2.806 1.00 64.12 127 ASP A C 1
ATOM 1010 O O . ASP A 1 127 ? 10.496 -13.191 4.016 1.00 64.12 127 ASP A O 1
ATOM 1014 N N . TRP A 1 128 ? 9.854 -13.761 1.957 1.00 63.56 128 TRP A N 1
ATOM 1015 C CA . TRP A 1 128 ? 8.574 -14.335 2.413 1.00 63.56 128 TRP A CA 1
ATOM 1016 C C . TRP A 1 128 ? 8.743 -15.461 3.455 1.00 63.56 128 TRP A C 1
ATOM 1018 O O . TRP A 1 128 ? 7.867 -15.674 4.294 1.00 63.56 128 TRP A O 1
ATOM 1028 N N . GLU A 1 129 ? 9.875 -16.173 3.435 1.00 59.25 129 GLU A N 1
ATOM 1029 C CA . GLU A 1 129 ? 10.184 -17.231 4.405 1.00 59.25 129 GLU A CA 1
ATOM 1030 C C . GLU A 1 129 ? 10.523 -16.700 5.805 1.00 59.25 129 GLU A C 1
ATOM 1032 O O . GLU A 1 129 ? 10.313 -17.406 6.795 1.00 59.25 129 GLU A O 1
ATOM 1037 N N . LEU A 1 130 ? 11.041 -15.473 5.912 1.00 59.88 130 LEU A N 1
ATOM 1038 C CA . LEU A 1 130 ? 11.381 -14.863 7.201 1.00 59.88 130 LEU A CA 1
ATOM 1039 C C . LEU A 1 130 ? 10.113 -14.471 7.970 1.00 59.88 130 LEU A C 1
ATOM 1041 O O . LEU A 1 130 ? 10.043 -14.655 9.187 1.00 59.88 130 LEU A O 1
ATOM 1045 N N . ASP A 1 131 ? 9.068 -14.055 7.249 1.00 55.94 131 ASP A N 1
ATOM 1046 C CA . ASP A 1 131 ? 7.762 -13.727 7.828 1.00 55.94 131 ASP A CA 1
ATOM 1047 C C . ASP A 1 131 ? 7.062 -14.965 8.431 1.00 55.94 131 ASP A C 1
ATOM 1049 O O . ASP A 1 131 ? 6.326 -14.846 9.412 1.00 55.94 131 ASP A O 1
ATOM 1053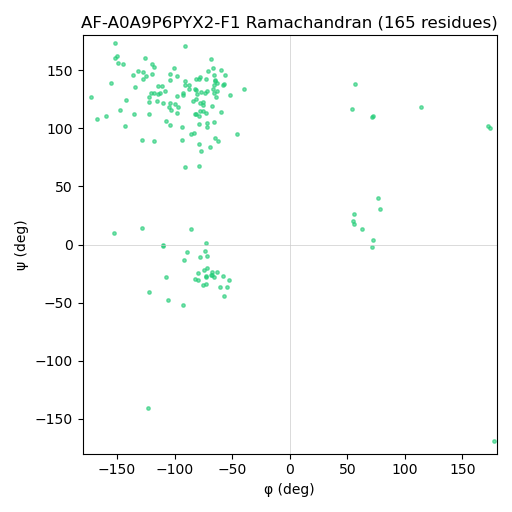 N N . LEU A 1 132 ? 7.330 -16.174 7.915 1.00 54.16 132 LEU A N 1
ATOM 1054 C CA . LEU A 1 132 ? 6.796 -17.428 8.472 1.00 54.16 132 LEU A CA 1
ATOM 1055 C C . LEU A 1 132 ? 7.441 -17.830 9.800 1.00 54.16 132 LEU A C 1
ATOM 1057 O O . LEU A 1 132 ? 6.814 -18.524 10.603 1.00 54.16 132 LEU A O 1
ATOM 1061 N N . LYS A 1 133 ? 8.692 -17.428 10.030 1.00 49.03 133 LYS A N 1
ATOM 1062 C CA . LYS A 1 133 ? 9.460 -17.842 11.212 1.00 49.03 133 LYS A CA 1
ATOM 1063 C C . LYS A 1 133 ? 9.270 -16.906 12.404 1.00 49.03 133 LYS A C 1
ATOM 1065 O O . LYS A 1 133 ? 9.738 -17.222 13.492 1.00 49.03 133 LYS A O 1
ATOM 1070 N N . GLY A 1 134 ? 8.563 -15.784 12.232 1.00 51.53 134 GLY A N 1
ATOM 1071 C CA . GLY A 1 134 ? 8.355 -14.799 13.299 1.00 51.53 134 GLY A CA 1
ATOM 1072 C C . GLY A 1 134 ? 9.654 -14.149 13.790 1.00 51.53 134 GLY A C 1
ATOM 1073 O O . GLY A 1 134 ? 9.666 -13.502 14.837 1.00 51.53 134 GLY A O 1
ATOM 1074 N N . GLU A 1 135 ? 10.750 -14.312 13.049 1.00 48.69 135 GLU A N 1
ATOM 1075 C CA . GLU A 1 135 ? 12.041 -13.720 13.365 1.00 48.69 135 GLU A CA 1
ATOM 1076 C C . GLU A 1 135 ? 12.070 -12.307 12.783 1.00 48.69 135 GLU A C 1
ATOM 1078 O O . GLU A 1 135 ? 12.358 -12.086 11.609 1.00 48.69 135 GLU A O 1
ATOM 1083 N N . ILE A 1 136 ? 11.739 -11.322 13.620 1.00 47.59 136 ILE A N 1
ATOM 1084 C CA . ILE A 1 136 ? 11.955 -9.905 13.320 1.00 47.59 136 ILE A CA 1
ATOM 1085 C C . ILE A 1 136 ? 13.471 -9.696 13.241 1.00 47.59 136 ILE A C 1
ATOM 1087 O O . ILE A 1 136 ? 14.135 -9.463 14.252 1.00 47.59 136 ILE A O 1
ATOM 1091 N N . VAL A 1 137 ? 14.041 -9.822 12.042 1.00 47.56 137 VAL A N 1
ATOM 1092 C CA . VAL A 1 137 ? 15.471 -9.602 11.827 1.00 47.56 137 VAL A CA 1
ATOM 1093 C C . VAL A 1 137 ? 15.743 -8.104 11.932 1.00 47.56 137 VAL A C 1
ATOM 1095 O O . VAL A 1 137 ? 15.519 -7.328 11.003 1.00 47.56 137 VAL A O 1
ATOM 1098 N N . SER A 1 138 ? 16.260 -7.680 13.084 1.00 43.22 138 SER A N 1
ATOM 1099 C CA . SER A 1 138 ? 16.960 -6.409 13.228 1.00 43.22 138 SER A CA 1
ATOM 1100 C C . SER A 1 138 ? 18.203 -6.442 12.337 1.00 43.22 138 SER A C 1
ATOM 1102 O O . SER A 1 138 ? 19.272 -6.879 12.764 1.00 43.22 138 SER A O 1
ATOM 1104 N N . ARG A 1 139 ? 18.060 -6.021 11.077 1.00 47.59 139 ARG A N 1
ATOM 1105 C CA . ARG A 1 139 ? 19.168 -5.892 10.126 1.00 47.59 139 ARG A CA 1
ATOM 1106 C C . ARG A 1 139 ? 20.066 -4.739 10.581 1.00 47.59 139 ARG A C 1
ATOM 1108 O O . ARG A 1 139 ? 19.900 -3.596 10.166 1.00 47.59 139 ARG A O 1
ATOM 1115 N N . GLN A 1 140 ? 20.984 -5.034 11.499 1.00 47.12 140 GLN A N 1
ATOM 1116 C CA . GLN A 1 140 ? 22.099 -4.152 11.810 1.00 47.12 140 GLN A CA 1
ATOM 1117 C C . GLN A 1 140 ? 22.970 -4.014 10.559 1.00 47.12 140 GLN A C 1
ATOM 1119 O O . GLN A 1 140 ? 23.288 -4.983 9.872 1.00 47.12 140 GLN A O 1
ATOM 1124 N N . GLN A 1 141 ? 23.296 -2.765 10.257 1.00 44.56 141 GLN A N 1
ATOM 1125 C CA . GLN A 1 141 ? 24.132 -2.335 9.150 1.00 44.56 141 GLN A CA 1
ATOM 1126 C C . GLN A 1 141 ? 25.525 -2.969 9.272 1.00 44.56 141 GLN A C 1
ATOM 1128 O O . GLN A 1 141 ? 26.273 -2.645 10.190 1.00 44.56 141 GLN A O 1
ATOM 1133 N N . ALA A 1 142 ? 25.889 -3.842 8.334 1.00 32.84 142 ALA A N 1
ATOM 1134 C CA . ALA A 1 142 ? 27.271 -4.261 8.140 1.00 32.84 142 ALA A CA 1
ATOM 1135 C C . ALA A 1 142 ? 27.910 -3.360 7.073 1.00 32.84 142 ALA A C 1
ATOM 1137 O O . ALA A 1 142 ? 27.842 -3.642 5.880 1.00 32.84 142 ALA A O 1
ATOM 1138 N N . GLY A 1 143 ? 28.501 -2.247 7.510 1.00 31.75 143 GLY A N 1
ATOM 1139 C CA . GLY A 1 143 ? 29.551 -1.563 6.752 1.00 31.75 143 GLY A CA 1
ATOM 1140 C C . GLY A 1 143 ? 30.916 -2.119 7.180 1.00 31.75 143 GLY A C 1
ATOM 1141 O O . GLY A 1 143 ? 31.099 -2.377 8.372 1.00 31.75 143 GLY A O 1
ATOM 1142 N N . PRO A 1 144 ? 31.886 -2.332 6.272 1.00 37.88 144 PRO A N 1
ATOM 1143 C CA . PRO A 1 144 ? 33.190 -2.838 6.663 1.00 37.88 144 PRO A CA 1
ATOM 1144 C C . PRO A 1 144 ? 34.018 -1.685 7.239 1.00 37.88 144 PRO A C 1
ATOM 1146 O O . PRO A 1 144 ? 34.436 -0.782 6.519 1.00 37.88 144 PRO A O 1
ATOM 1149 N N . SER A 1 145 ? 34.283 -1.714 8.543 1.00 38.12 145 SER A N 1
ATOM 1150 C CA . SER A 1 145 ? 35.321 -0.887 9.158 1.00 38.12 145 SER A CA 1
ATOM 1151 C C . SER A 1 145 ? 36.232 -1.770 10.002 1.00 38.12 145 SER A C 1
ATOM 1153 O O . SER A 1 145 ? 35.988 -1.952 11.191 1.00 38.12 145 SER A O 1
ATOM 1155 N N . ASN A 1 146 ? 37.292 -2.303 9.395 1.00 38.12 146 ASN A N 1
ATOM 1156 C CA . ASN A 1 146 ? 38.447 -2.773 10.153 1.00 38.12 146 ASN A CA 1
ATOM 1157 C C . ASN A 1 146 ? 39.563 -1.746 10.001 1.00 38.12 146 ASN A C 1
ATOM 1159 O O . ASN A 1 146 ? 40.205 -1.640 8.958 1.00 38.12 146 ASN A O 1
ATOM 1163 N N . LYS A 1 147 ? 39.719 -0.958 11.067 1.00 35.28 147 LYS A N 1
ATOM 1164 C CA . LYS A 1 147 ? 40.911 -0.175 11.361 1.00 35.28 147 LYS A CA 1
ATOM 1165 C C . LYS A 1 147 ? 42.029 -1.119 11.806 1.00 35.28 147 LYS A C 1
ATOM 1167 O O . LYS A 1 147 ? 41.780 -2.097 12.507 1.00 35.28 147 LYS A O 1
ATOM 1172 N N . GLU A 1 148 ? 43.236 -0.782 11.379 1.00 40.50 148 GLU A N 1
ATOM 1173 C CA . GLU A 1 148 ? 44.513 -1.285 11.879 1.00 40.50 148 GLU A CA 1
ATOM 1174 C C . GLU A 1 148 ? 44.671 -1.070 13.393 1.00 40.50 148 GLU A C 1
ATOM 1176 O O . GLU A 1 148 ? 44.220 -0.048 13.902 1.00 40.50 148 GLU A O 1
ATOM 1181 N N . GLU A 1 149 ? 45.349 -2.017 14.058 1.00 39.34 149 GLU A N 1
ATOM 1182 C CA . GLU A 1 149 ? 46.333 -1.868 15.161 1.00 39.34 149 GLU A CA 1
ATOM 1183 C C . GLU A 1 149 ? 46.652 -3.291 15.692 1.00 39.34 149 GLU A C 1
ATOM 1185 O O . GLU A 1 149 ? 45.770 -3.992 16.171 1.00 39.34 149 GLU A O 1
ATOM 1190 N N . ARG A 1 150 ? 47.789 -3.918 15.354 1.00 39.09 150 ARG A N 1
ATOM 1191 C CA . ARG A 1 150 ? 49.168 -3.781 15.881 1.00 39.09 150 ARG A CA 1
ATOM 1192 C C . ARG A 1 150 ? 49.379 -4.341 17.304 1.00 39.09 150 ARG A C 1
ATOM 1194 O O . ARG A 1 150 ? 49.036 -3.680 18.272 1.00 39.09 150 ARG A O 1
ATOM 1201 N N . ALA A 1 151 ? 50.112 -5.458 17.401 1.00 34.72 151 ALA A N 1
ATOM 1202 C CA . ALA A 1 151 ? 51.143 -5.758 18.419 1.00 34.72 151 ALA A CA 1
ATOM 1203 C C . ALA A 1 151 ? 51.946 -6.999 17.950 1.00 34.72 151 ALA A C 1
ATOM 1205 O O . ALA A 1 151 ? 51.346 -8.022 17.651 1.00 34.72 151 ALA A O 1
ATOM 1206 N N . MET A 1 152 ? 53.205 -6.818 17.525 1.00 43.22 152 MET A N 1
ATOM 1207 C CA . MET A 1 152 ? 54.455 -7.133 18.253 1.00 43.22 152 MET A CA 1
ATOM 1208 C C . MET A 1 152 ? 54.759 -8.636 18.360 1.00 43.22 152 MET A C 1
ATOM 1210 O O . MET A 1 152 ? 54.114 -9.318 19.137 1.00 43.22 152 MET A O 1
ATOM 1214 N N . ASP A 1 153 ? 55.800 -9.098 17.659 1.00 39.72 153 ASP A N 1
ATOM 1215 C CA . ASP A 1 153 ? 56.925 -9.739 18.348 1.00 39.72 153 ASP A CA 1
ATOM 1216 C C . ASP A 1 153 ? 58.218 -9.650 17.524 1.00 39.72 153 ASP A C 1
ATOM 1218 O O . ASP A 1 153 ? 58.223 -9.715 16.293 1.00 39.72 153 ASP A O 1
ATOM 1222 N N . VAL A 1 154 ? 59.291 -9.376 18.256 1.00 42.38 154 VAL A N 1
ATOM 1223 C CA . VAL A 1 154 ? 60.671 -9.179 17.823 1.00 42.38 154 VAL A CA 1
ATOM 1224 C C . VAL A 1 154 ? 61.383 -10.501 18.045 1.00 42.38 154 VAL A C 1
ATOM 1226 O O . VAL A 1 154 ? 61.372 -10.972 19.169 1.00 42.38 154 VAL A O 1
ATOM 1229 N N . ASP A 1 155 ? 62.063 -11.035 17.031 1.00 44.72 155 ASP A N 1
ATOM 1230 C CA . ASP A 1 155 ? 63.253 -11.850 17.278 1.00 44.72 155 ASP A CA 1
ATOM 1231 C C . ASP A 1 155 ? 64.270 -11.684 16.142 1.00 44.72 155 ASP A C 1
ATOM 1233 O O . ASP A 1 155 ? 64.030 -11.978 14.968 1.00 44.72 155 ASP A O 1
ATOM 1237 N N . GLN A 1 156 ? 65.408 -11.117 16.539 1.00 43.25 156 GLN A N 1
ATOM 1238 C CA . GLN A 1 156 ? 66.686 -11.153 15.844 1.00 43.25 156 GLN A CA 1
ATOM 1239 C C . GLN A 1 156 ? 67.296 -12.529 16.092 1.00 43.25 156 GLN A C 1
ATOM 1241 O O . GLN A 1 156 ? 67.346 -12.927 17.244 1.00 43.25 156 GLN A O 1
ATOM 1246 N N . ASP A 1 157 ? 67.767 -13.212 15.046 1.00 40.38 157 ASP A N 1
ATOM 1247 C CA . ASP A 1 157 ? 68.976 -14.052 15.080 1.00 40.38 157 ASP A CA 1
ATOM 1248 C C . ASP A 1 157 ? 69.135 -14.813 13.755 1.00 40.38 157 ASP A C 1
ATOM 1250 O O . ASP A 1 157 ? 68.538 -15.865 13.552 1.00 40.38 157 ASP A O 1
ATOM 1254 N N . ILE A 1 158 ? 69.999 -14.323 12.857 1.00 44.25 158 ILE A N 1
ATOM 1255 C CA . ILE A 1 158 ? 70.791 -15.212 11.993 1.00 44.25 158 ILE A CA 1
ATOM 1256 C C . ILE A 1 158 ? 72.221 -14.690 11.982 1.00 44.25 158 ILE A C 1
ATOM 1258 O O . ILE A 1 158 ? 72.529 -13.607 11.482 1.00 44.25 158 ILE A O 1
ATOM 1262 N N . GLY A 1 159 ? 73.073 -15.507 12.590 1.00 38.78 159 GLY A N 1
ATOM 1263 C CA . GLY A 1 159 ? 74.478 -15.266 12.809 1.00 38.78 159 GLY A CA 1
ATOM 1264 C C . GLY A 1 159 ? 75.317 -15.215 11.536 1.00 38.78 159 GLY A C 1
ATOM 1265 O O . GLY A 1 159 ? 75.080 -15.874 10.525 1.00 38.78 159 GLY A O 1
ATOM 1266 N N . SER A 1 160 ? 76.378 -14.438 11.684 1.00 42.28 160 SER A N 1
ATOM 1267 C CA . SER A 1 160 ? 77.645 -14.494 10.975 1.00 42.28 160 SER A CA 1
ATOM 1268 C C . SER A 1 160 ? 78.163 -15.916 10.721 1.00 42.28 160 SER A C 1
ATOM 1270 O O . SER A 1 160 ? 78.308 -16.704 11.654 1.00 42.28 160 SER A O 1
ATOM 1272 N N . SER A 1 161 ? 78.610 -16.188 9.494 1.00 46.28 161 SER A N 1
ATOM 1273 C CA . SER A 1 161 ? 79.742 -17.094 9.265 1.00 46.28 161 SER A CA 1
ATOM 1274 C C . SER A 1 161 ? 80.591 -16.593 8.095 1.00 46.28 161 SER A C 1
ATOM 1276 O O . SER A 1 161 ? 80.249 -16.700 6.921 1.00 46.28 161 SER A O 1
ATOM 1278 N N . SER A 1 162 ? 81.715 -15.981 8.451 1.00 45.19 162 SER A N 1
ATOM 1279 C CA . SER A 1 162 ? 82.830 -15.687 7.564 1.00 45.19 162 SER A CA 1
ATOM 1280 C C . SER A 1 162 ? 83.786 -16.881 7.513 1.00 45.19 162 SER A C 1
ATOM 1282 O O . SER A 1 162 ? 84.159 -17.418 8.551 1.00 45.19 162 SER A O 1
ATOM 1284 N N . SER A 1 163 ? 84.235 -17.190 6.294 1.00 46.12 163 SER A N 1
ATOM 1285 C CA . SER A 1 163 ? 85.570 -17.684 5.920 1.00 46.12 163 SER A CA 1
ATOM 1286 C C . SER A 1 163 ? 86.142 -18.933 6.605 1.00 46.12 163 SER A C 1
ATOM 1288 O O . SER A 1 163 ? 86.572 -18.885 7.754 1.00 46.12 163 SER A O 1
ATOM 1290 N N . SER A 1 164 ? 86.358 -19.987 5.807 1.00 48.09 164 SER A N 1
ATOM 1291 C CA . SER A 1 164 ? 87.550 -20.847 5.884 1.00 48.09 164 SER A CA 1
ATOM 1292 C C . SER A 1 164 ? 87.776 -21.621 4.572 1.00 48.09 164 SER A C 1
ATOM 1294 O O . SER A 1 164 ? 87.023 -22.527 4.251 1.00 48.09 164 SER A O 1
ATOM 1296 N N . SER A 1 165 ? 88.852 -21.234 3.875 1.00 47.03 165 SER A N 1
ATOM 1297 C CA . SER A 1 165 ? 89.864 -22.051 3.175 1.00 47.03 165 SER A CA 1
ATOM 1298 C C . SER A 1 165 ? 89.534 -23.076 2.073 1.00 47.03 165 SER A C 1
ATOM 1300 O O . SER A 1 165 ? 88.730 -23.980 2.260 1.00 47.03 165 SER A O 1
ATOM 1302 N N . GLN A 1 166 ? 90.417 -23.024 1.053 1.00 49.88 166 GLN A N 1
ATOM 1303 C CA . GLN A 1 166 ? 90.825 -23.997 0.007 1.00 49.88 166 GLN A CA 1
ATOM 1304 C C . GLN A 1 166 ? 90.417 -23.513 -1.399 1.00 49.88 166 GLN A C 1
ATOM 1306 O O . GLN A 1 166 ? 89.238 -23.316 -1.645 1.00 49.88 166 GLN A O 1
ATOM 1311 N N . ARG A 1 167 ? 91.297 -23.264 -2.376 1.00 42.12 167 ARG A N 1
ATOM 1312 C CA . ARG A 1 167 ? 92.710 -23.582 -2.647 1.00 42.12 167 ARG A CA 1
ATOM 1313 C C . ARG A 1 167 ? 93.292 -22.498 -3.557 1.00 42.12 167 ARG A C 1
ATOM 1315 O O . ARG A 1 167 ? 92.484 -21.852 -4.258 1.00 42.12 167 ARG A O 1
#

Solvent-accessible surface area (backbone atoms only — not comparable to full-atom values): 11003 Å² total; per-residue (Å²): 134,86,82,86,76,85,82,77,82,80,83,78,85,74,91,70,89,80,93,67,97,50,77,39,60,27,16,29,66,90,52,46,78,31,37,38,27,67,55,60,73,86,79,37,57,62,37,91,90,72,53,21,32,50,42,46,52,86,84,53,68,66,50,73,60,55,35,82,60,65,74,46,77,45,76,79,53,98,88,43,74,45,59,34,38,31,24,20,37,78,85,80,63,46,71,36,32,34,26,74,38,98,44,90,83,66,36,66,49,41,36,34,41,64,73,34,56,22,74,55,68,67,46,75,46,90,64,60,68,46,69,75,69,74,59,82,74,79,79,72,85,84,72,95,77,83,77,90,84,90,83,90,88,87,82,89,87,82,80,88,83,81,88,83,89,88,132

pLDDT: mean 75.75, std 21.86, range [31.75, 97.19]

Radius of gyration: 29.14 Å; Cα contacts (8 Å, |Δi|>4): 235; chains: 1; bounding box: 106×39×80 Å

Secondary structure (DSSP, 8-state):
-PP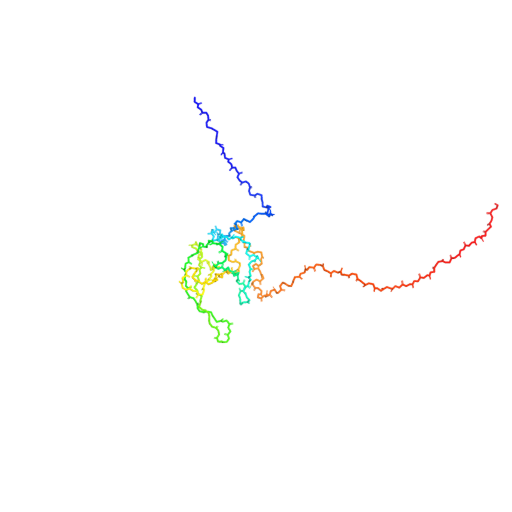P--------------SS-PPEEEEETTS-EEEEESS-GGGSPBPTTT--EEEETTT--EEE-EEEEEEEEEE-SSS-EEEEEEEEETTT--EEEEESSSSTT-SSEEEEPTTSEESSTT---TTHHHHHHT---------------------------------

Foldseek 3Di:
DDDDDDPDPDDDPPPDDDDDQDWFWKAFLQRHTFKTWRDDQVVFDADPQQRWGKDFLVPIDMGGDWDFDDWDWDDRDDPDIAIWGWTAHPPPRHTFWTDSDPDDSPDRIITGHPQRIDSDHNDTDPCPVVVVVPPPDPPDDDDDDDDDDDDDDDDDDDDDDDDDDDD

Nearest PDB structures (foldseek):
  8c6j-assembly1_j  TM=9.470E-01  e=7.347E-09  Homo sapiens
  9fmd-assembly1_56  TM=9.474E-01  e=6.571E-09  Homo sapiens
  8rdt-assembly3_C  TM=5.326E-01  e=1.644E-02  Magnetospirillum gryphiswaldense
  8oua-assembly1_C  TM=4.866E-01  e=1.470E-02  Magnetospirillum gryphiswaldense
  5amk-assembly4_D  TM=4.070E-01  e=4.747E-02  Magnetospirillum gryphiswaldense MSR-1